Protein AF-A0A836QJV3-F1 (afdb_monomer_lite)

Structure (mmCIF, N/CA/C/O backbone):
data_AF-A0A836QJV3-F1
#
_entry.id   AF-A0A836QJV3-F1
#
loop_
_atom_site.group_PDB
_atom_site.id
_atom_site.type_symbol
_atom_site.label_atom_id
_atom_site.label_alt_id
_atom_site.l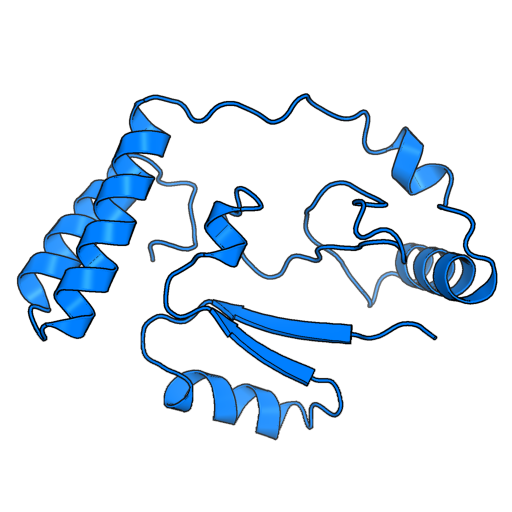abel_comp_id
_atom_site.label_asym_id
_atom_site.label_entity_id
_atom_site.label_seq_id
_atom_site.pdbx_PDB_ins_code
_atom_site.Cartn_x
_atom_site.Cartn_y
_atom_site.Cartn_z
_atom_site.occupancy
_atom_site.B_iso_or_equiv
_atom_site.auth_seq_id
_atom_site.auth_comp_id
_atom_site.auth_asym_id
_atom_site.auth_atom_id
_atom_site.pdbx_PDB_model_num
ATOM 1 N N . MET A 1 1 ? -18.701 -5.013 14.293 1.00 69.88 1 MET A N 1
ATOM 2 C CA . MET A 1 1 ? -17.593 -5.997 14.381 1.00 69.88 1 MET A CA 1
ATOM 3 C C . MET A 1 1 ? -16.492 -5.462 13.491 1.00 69.88 1 MET A C 1
ATOM 5 O O . MET A 1 1 ? -16.769 -5.270 12.318 1.00 69.88 1 MET A O 1
ATOM 9 N N . ALA A 1 2 ? -15.309 -5.170 14.031 1.00 86.38 2 ALA A N 1
ATOM 10 C CA . ALA A 1 2 ? -14.182 -4.715 13.218 1.00 86.38 2 ALA A CA 1
ATOM 11 C C . ALA A 1 2 ? -13.421 -5.915 12.635 1.00 86.38 2 ALA A C 1
ATOM 13 O O . ALA A 1 2 ? -13.195 -6.902 13.339 1.00 86.38 2 ALA A O 1
ATOM 14 N N . GLU A 1 3 ? -13.024 -5.827 11.365 1.00 92.31 3 GLU A N 1
ATOM 15 C CA . GLU A 1 3 ? -12.148 -6.800 10.704 1.00 92.31 3 GLU A CA 1
ATOM 16 C C . GLU A 1 3 ? -10.760 -6.182 10.515 1.00 92.31 3 GLU A C 1
ATOM 18 O O . GLU A 1 3 ? -10.625 -5.015 10.151 1.00 92.31 3 GLU A O 1
ATOM 23 N N . VAL A 1 4 ? -9.718 -6.977 10.760 1.00 92.81 4 VAL A N 1
ATOM 24 C CA . VAL A 1 4 ? -8.338 -6.614 10.435 1.00 92.81 4 VAL A CA 1
ATOM 25 C C . VAL A 1 4 ? -7.920 -7.424 9.218 1.00 92.81 4 VAL A C 1
ATOM 27 O O . VAL A 1 4 ? -8.091 -8.644 9.187 1.00 92.81 4 VAL A O 1
ATOM 30 N N . VAL A 1 5 ? -7.348 -6.744 8.227 1.00 95.44 5 VAL A N 1
ATOM 31 C CA . VAL A 1 5 ? -6.765 -7.371 7.042 1.00 95.44 5 VAL A CA 1
ATOM 32 C C . VAL A 1 5 ? -5.318 -6.917 6.920 1.00 95.44 5 VAL A C 1
ATOM 34 O O . VAL A 1 5 ? -5.040 -5.722 6.862 1.00 95.44 5 VAL A O 1
ATOM 37 N N . ALA A 1 6 ? -4.390 -7.869 6.866 1.00 95.31 6 ALA A N 1
ATOM 38 C CA . ALA A 1 6 ? -3.007 -7.593 6.504 1.00 95.31 6 ALA A CA 1
ATOM 39 C C . ALA A 1 6 ? -2.829 -7.761 4.996 1.00 95.31 6 ALA A C 1
ATOM 41 O O . ALA A 1 6 ? -3.280 -8.752 4.426 1.00 95.31 6 ALA A O 1
ATOM 42 N N . ILE A 1 7 ? -2.157 -6.808 4.354 1.00 96.00 7 ILE A N 1
ATOM 43 C CA . ILE A 1 7 ? -1.890 -6.834 2.915 1.00 96.00 7 ILE A CA 1
ATOM 44 C C . ILE A 1 7 ? -0.377 -6.770 2.717 1.00 96.00 7 ILE A C 1
ATOM 46 O O . ILE A 1 7 ? 0.244 -5.743 2.988 1.00 96.00 7 ILE A O 1
ATOM 50 N N . ALA A 1 8 ? 0.219 -7.867 2.256 1.00 95.50 8 ALA A N 1
ATOM 51 C CA . ALA A 1 8 ? 1.628 -7.905 1.888 1.00 95.50 8 ALA A CA 1
ATOM 52 C C . ALA A 1 8 ? 1.821 -7.237 0.520 1.00 95.50 8 ALA A C 1
ATOM 54 O O . ALA A 1 8 ? 1.222 -7.663 -0.465 1.00 95.50 8 ALA A O 1
ATOM 55 N N . GLN A 1 9 ? 2.651 -6.196 0.462 1.00 93.75 9 GLN A N 1
ATOM 56 C CA . GLN A 1 9 ? 3.086 -5.558 -0.783 1.00 93.75 9 GLN A CA 1
ATOM 57 C C . GLN A 1 9 ? 4.324 -6.301 -1.291 1.00 93.75 9 GLN A C 1
ATOM 59 O O . GLN A 1 9 ? 5.444 -5.938 -0.939 1.00 93.75 9 GLN A O 1
ATOM 64 N N . ASP A 1 10 ? 4.130 -7.384 -2.046 1.00 91.38 10 ASP A N 1
ATOM 65 C CA . ASP A 1 10 ? 5.250 -8.192 -2.537 1.00 91.38 10 ASP A CA 1
ATOM 66 C C . ASP A 1 10 ? 4.999 -8.721 -3.955 1.00 91.38 10 ASP A C 1
ATOM 68 O O . ASP A 1 10 ? 4.096 -9.523 -4.206 1.00 91.38 10 ASP A O 1
ATOM 72 N N . VAL A 1 11 ? 5.823 -8.271 -4.903 1.00 89.25 11 VAL A N 1
ATOM 73 C CA . VAL A 1 11 ? 5.749 -8.690 -6.312 1.00 89.25 11 VAL A CA 1
ATOM 74 C C . VAL A 1 11 ? 6.176 -10.147 -6.516 1.00 89.25 11 VAL A C 1
ATOM 76 O O . VAL A 1 11 ? 5.746 -10.796 -7.478 1.00 89.25 11 VAL A O 1
ATOM 79 N N . GLN A 1 12 ? 7.017 -10.681 -5.625 1.00 88.88 12 GLN A N 1
ATOM 80 C CA . GLN A 1 12 ? 7.618 -12.005 -5.791 1.00 88.88 12 GLN A CA 1
ATOM 81 C C . GLN A 1 12 ? 6.611 -13.136 -5.577 1.00 88.88 12 GLN A C 1
ATOM 83 O O . GLN A 1 12 ? 6.855 -14.241 -6.055 1.00 88.88 12 GLN A O 1
ATOM 88 N N . GLY A 1 13 ? 5.473 -12.854 -4.938 1.00 91.38 13 GLY A N 1
ATOM 89 C CA . GLY A 1 13 ? 4.390 -13.813 -4.752 1.00 91.38 13 GLY A CA 1
ATOM 90 C C . GLY A 1 13 ? 4.075 -14.092 -3.288 1.00 91.38 13 GLY A C 1
ATOM 91 O O . GLY A 1 13 ? 4.684 -13.552 -2.367 1.00 91.38 13 GLY A O 1
ATOM 92 N N . ALA A 1 14 ? 3.081 -14.947 -3.065 1.00 93.94 14 ALA A N 1
ATOM 93 C CA . ALA A 1 14 ? 2.653 -15.292 -1.713 1.00 93.94 14 ALA A CA 1
ATOM 94 C C . ALA A 1 14 ? 3.707 -16.149 -0.999 1.00 93.94 14 ALA A C 1
ATOM 96 O O . ALA A 1 14 ? 3.816 -16.099 0.222 1.00 93.94 14 ALA A O 1
ATOM 97 N N . GLU A 1 15 ? 4.513 -16.897 -1.750 1.00 95.19 15 GLU A N 1
ATOM 98 C CA . GLU A 1 15 ? 5.502 -17.845 -1.241 1.00 95.19 15 GLU A CA 1
ATOM 99 C C . GLU A 1 15 ? 6.563 -17.170 -0.362 1.00 95.19 15 GLU A C 1
ATOM 101 O O . GLU A 1 15 ? 7.061 -17.786 0.578 1.00 95.19 15 GLU A O 1
ATOM 106 N N . VAL A 1 16 ? 6.884 -15.899 -0.628 1.00 94.19 16 VAL A N 1
ATOM 107 C CA . VAL A 1 16 ? 7.841 -15.126 0.182 1.00 94.19 16 VAL A CA 1
ATOM 108 C C . VAL A 1 16 ? 7.191 -14.443 1.390 1.00 94.19 16 VAL A C 1
ATOM 110 O O . VAL A 1 16 ? 7.871 -14.173 2.379 1.00 94.19 16 VAL A O 1
ATOM 113 N N . ALA A 1 17 ? 5.877 -14.201 1.345 1.00 94.50 17 ALA A N 1
ATOM 114 C CA . ALA A 1 17 ? 5.128 -13.533 2.409 1.00 94.50 17 ALA A CA 1
ATOM 115 C C . ALA A 1 17 ? 4.594 -14.518 3.464 1.00 94.50 17 ALA A C 1
ATOM 117 O O . ALA A 1 17 ? 4.633 -14.229 4.661 1.00 94.50 17 ALA A O 1
ATOM 118 N N . ILE A 1 18 ? 4.131 -15.699 3.034 1.00 95.31 18 ILE A N 1
ATOM 119 C CA . ILE A 1 18 ? 3.528 -16.736 3.889 1.00 95.31 18 ILE A CA 1
ATOM 120 C C . ILE A 1 18 ? 4.397 -17.088 5.111 1.00 95.31 18 ILE A C 1
ATOM 122 O O . ILE A 1 18 ? 3.848 -17.076 6.217 1.00 95.31 18 ILE A O 1
ATOM 126 N N . PRO A 1 19 ? 5.726 -17.308 4.994 1.00 96.62 19 PRO A N 1
ATOM 127 C CA . PRO A 1 19 ? 6.554 -17.681 6.144 1.00 96.62 19 PRO A CA 1
ATOM 128 C C . PRO A 1 19 ? 6.506 -16.665 7.294 1.00 96.62 19 PRO A C 1
ATOM 130 O O . PRO A 1 19 ? 6.607 -17.031 8.468 1.00 96.62 19 PRO A O 1
ATOM 133 N N . TRP A 1 20 ? 6.327 -15.377 6.983 1.00 94.44 20 TRP A N 1
ATOM 134 C CA . TRP A 1 20 ? 6.213 -14.320 7.989 1.00 94.44 20 TRP A CA 1
ATOM 135 C C . TRP A 1 20 ? 4.867 -14.359 8.709 1.00 94.44 20 TRP A C 1
ATOM 137 O O . TRP A 1 20 ? 4.826 -14.188 9.929 1.00 94.44 20 TRP A O 1
ATOM 147 N N . MET A 1 21 ? 3.786 -14.646 7.982 1.00 94.00 21 MET A N 1
ATOM 148 C CA . MET A 1 21 ? 2.443 -14.762 8.557 1.00 94.00 21 MET A CA 1
ATOM 149 C C . MET A 1 21 ? 2.325 -15.998 9.453 1.00 94.00 21 MET A C 1
ATOM 151 O O . MET A 1 21 ? 1.767 -15.917 10.549 1.00 94.00 21 MET A O 1
ATOM 155 N N . GLU A 1 22 ? 2.922 -17.117 9.037 1.00 95.31 22 GLU A N 1
ATOM 156 C CA . GLU A 1 22 ? 3.005 -18.341 9.839 1.00 95.31 22 GLU A CA 1
ATOM 157 C C . GLU A 1 22 ? 3.813 -18.118 11.120 1.00 95.31 22 GLU A C 1
ATOM 159 O O . GLU A 1 22 ? 3.358 -18.456 12.216 1.00 95.31 22 GLU A O 1
ATOM 164 N N . LYS A 1 23 ? 4.984 -17.473 11.011 1.00 96.81 23 LYS A N 1
ATOM 165 C CA . LYS A 1 23 ? 5.817 -17.118 12.168 1.00 96.81 23 LYS A CA 1
ATOM 166 C C . LYS A 1 23 ? 5.081 -16.199 13.145 1.00 96.81 23 LYS A C 1
ATOM 168 O O . LYS A 1 23 ? 5.218 -16.365 14.357 1.00 96.81 23 LYS A O 1
ATOM 173 N N . ALA A 1 24 ? 4.299 -15.253 12.626 1.00 94.12 24 ALA A N 1
ATOM 174 C CA . ALA A 1 24 ? 3.473 -14.352 13.423 1.00 94.12 24 ALA A CA 1
ATOM 175 C C . ALA A 1 24 ? 2.223 -15.029 14.012 1.00 94.12 24 ALA A C 1
ATOM 177 O O . ALA A 1 24 ? 1.564 -14.428 14.859 1.00 94.12 24 ALA A O 1
ATOM 178 N N . LYS A 1 25 ? 1.895 -16.261 13.589 1.00 96.50 25 LYS A N 1
ATOM 179 C CA . LYS A 1 25 ? 0.647 -16.964 13.928 1.00 96.50 25 LYS A CA 1
ATOM 180 C C . LYS A 1 25 ? -0.581 -16.091 13.652 1.00 96.50 25 LYS A C 1
ATOM 182 O O . LYS A 1 25 ? -1.483 -15.997 14.484 1.00 96.50 25 LYS A O 1
ATOM 187 N N . ALA A 1 26 ? -0.579 -15.410 12.506 1.00 93.38 26 ALA A N 1
ATOM 188 C CA . ALA A 1 26 ? -1.650 -14.498 12.134 1.00 93.38 26 ALA A CA 1
ATOM 189 C C . ALA A 1 26 ? -2.996 -15.241 12.062 1.00 93.38 26 ALA A C 1
ATOM 191 O O . ALA A 1 26 ? -3.121 -16.260 11.385 1.00 93.38 26 ALA A O 1
ATOM 192 N N . THR A 1 27 ? -4.002 -14.725 12.769 1.00 94.12 27 THR A N 1
ATOM 193 C CA . THR A 1 27 ? -5.380 -15.253 12.768 1.00 94.12 27 THR A CA 1
ATOM 194 C C . THR A 1 27 ? -6.347 -14.383 11.967 1.00 94.12 27 THR A C 1
ATOM 196 O O . THR A 1 27 ? -7.481 -14.783 11.716 1.00 94.12 27 THR A O 1
ATOM 199 N N . TYR A 1 28 ? -5.905 -13.190 11.576 1.00 93.12 28 TYR A N 1
ATOM 200 C CA . TYR A 1 28 ? -6.640 -12.261 10.729 1.00 93.12 28 TYR A CA 1
ATOM 201 C C . TYR A 1 28 ? -6.418 -12.564 9.242 1.00 93.12 28 TYR A C 1
ATOM 203 O O . TYR A 1 28 ? -5.478 -13.266 8.858 1.00 93.12 28 TYR A O 1
ATOM 211 N N . ARG A 1 29 ? -7.289 -12.024 8.382 1.00 95.50 29 ARG A N 1
ATOM 212 C CA . ARG A 1 29 ? -7.198 -12.225 6.933 1.00 95.50 29 ARG A CA 1
ATOM 213 C C . ARG A 1 29 ? -5.893 -11.634 6.403 1.00 95.50 29 ARG A C 1
ATOM 215 O O . ARG A 1 29 ? -5.539 -10.503 6.727 1.00 95.50 29 ARG A O 1
ATOM 222 N N . CYS A 1 30 ? -5.208 -12.394 5.557 1.00 95.75 30 CYS A N 1
ATOM 223 C CA . CYS A 1 30 ? -3.955 -11.992 4.928 1.00 95.75 30 CYS A CA 1
ATOM 224 C C . CYS A 1 30 ? -4.130 -12.012 3.408 1.00 95.75 30 CYS A C 1
ATOM 226 O O . CYS A 1 30 ? -4.561 -13.021 2.852 1.00 95.75 30 CYS A O 1
ATOM 228 N N . LEU A 1 31 ? -3.815 -10.904 2.745 1.00 96.38 31 LEU A N 1
ATOM 229 C CA . LEU A 1 31 ? -3.885 -10.736 1.297 1.00 96.38 31 LEU A CA 1
ATOM 230 C C . LEU A 1 31 ? -2.502 -10.394 0.738 1.00 96.38 31 LEU A C 1
ATOM 232 O O . LEU A 1 31 ? -1.629 -9.902 1.452 1.00 96.38 31 LEU A O 1
ATOM 236 N N . LEU A 1 32 ? -2.330 -10.626 -0.559 1.00 96.12 32 LEU A N 1
ATOM 237 C CA . LEU A 1 32 ? -1.150 -10.230 -1.317 1.00 96.12 32 LEU A CA 1
ATOM 238 C C . LEU A 1 32 ? -1.544 -9.152 -2.326 1.00 96.12 32 LEU A C 1
ATOM 240 O O . LEU A 1 32 ? -2.427 -9.372 -3.155 1.00 96.12 32 LEU A O 1
ATOM 244 N N . ASP A 1 33 ? -0.848 -8.025 -2.301 1.00 95.88 33 ASP A N 1
ATOM 245 C CA . ASP A 1 33 ? -0.889 -7.024 -3.357 1.00 95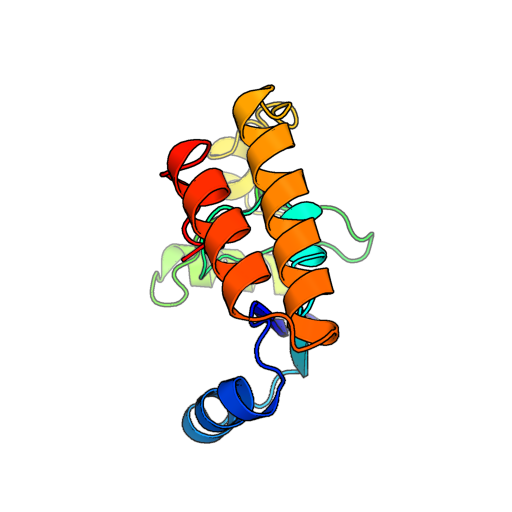.88 33 ASP A CA 1
ATOM 246 C C . ASP A 1 33 ? 0.350 -7.151 -4.239 1.00 95.88 33 ASP A C 1
ATOM 248 O O . ASP A 1 33 ? 1.366 -6.479 -4.063 1.00 95.88 33 ASP A O 1
ATOM 252 N N . ARG A 1 34 ? 0.254 -8.060 -5.205 1.00 93.56 34 ARG A N 1
ATOM 253 C CA . ARG A 1 34 ? 1.355 -8.365 -6.120 1.00 93.56 34 ARG A CA 1
ATOM 254 C C . ARG A 1 34 ? 1.617 -7.255 -7.141 1.00 93.56 34 ARG A C 1
ATOM 256 O O . ARG A 1 34 ? 2.720 -7.149 -7.667 1.00 93.56 34 ARG A O 1
ATOM 263 N N . HIS A 1 35 ? 0.601 -6.443 -7.430 1.00 93.50 35 HIS A N 1
ATOM 264 C CA . HIS A 1 35 ? 0.636 -5.435 -8.494 1.00 93.50 35 HIS A CA 1
ATOM 265 C C . HIS A 1 35 ? 0.753 -4.002 -7.948 1.00 93.50 35 HIS A C 1
ATOM 267 O O . HIS A 1 35 ? 0.648 -3.037 -8.711 1.00 93.50 35 HIS A O 1
ATOM 273 N N . ASN A 1 36 ? 0.976 -3.850 -6.637 1.00 94.00 36 ASN A N 1
ATOM 274 C CA . ASN A 1 36 ? 1.055 -2.560 -5.949 1.00 94.00 36 ASN A CA 1
ATOM 275 C C . ASN A 1 36 ? -0.227 -1.714 -6.135 1.00 94.00 36 ASN A C 1
ATOM 277 O O . ASN A 1 36 ? -0.182 -0.484 -6.204 1.00 94.00 36 ASN A O 1
ATOM 281 N N . ALA A 1 37 ? -1.384 -2.364 -6.293 1.00 94.00 37 ALA A N 1
ATOM 282 C CA . ALA A 1 37 ? -2.660 -1.722 -6.589 1.00 94.00 37 ALA A CA 1
ATOM 283 C C . ALA A 1 37 ? -3.200 -0.930 -5.389 1.00 94.00 37 ALA A C 1
ATOM 285 O O . ALA A 1 37 ? -3.640 0.208 -5.550 1.00 94.00 37 ALA A O 1
ATOM 286 N N . VAL A 1 38 ? -3.115 -1.497 -4.184 1.00 93.75 38 VAL A N 1
ATOM 287 C CA . VAL A 1 38 ? -3.532 -0.850 -2.932 1.00 93.75 38 VAL A CA 1
ATOM 288 C C . VAL A 1 38 ? -2.609 0.321 -2.629 1.00 93.75 38 VAL A C 1
ATOM 290 O O . VAL A 1 38 ? -3.078 1.428 -2.366 1.00 93.75 38 VAL A O 1
ATOM 293 N N . ALA A 1 39 ? -1.297 0.117 -2.751 1.00 91.31 39 ALA A N 1
ATOM 294 C CA . ALA A 1 39 ? -0.331 1.193 -2.579 1.00 91.31 39 ALA A CA 1
ATOM 295 C C . ALA A 1 39 ? -0.565 2.347 -3.563 1.00 91.31 39 ALA A C 1
ATOM 297 O O . ALA A 1 39 ? -0.531 3.510 -3.168 1.00 91.31 39 ALA A O 1
ATOM 298 N N . ASN A 1 40 ? -0.884 2.043 -4.822 1.00 90.31 40 ASN A N 1
ATOM 299 C CA . ASN A 1 40 ? -1.216 3.052 -5.824 1.00 90.31 40 ASN A CA 1
ATOM 300 C C . ASN A 1 40 ? -2.521 3.800 -5.530 1.00 90.31 40 ASN A C 1
ATOM 302 O O . ASN A 1 40 ? -2.598 4.986 -5.848 1.00 90.31 40 ASN A O 1
ATOM 306 N N . ALA A 1 41 ? -3.536 3.120 -4.993 1.00 89.88 41 ALA A N 1
ATOM 307 C CA . ALA A 1 41 ? -4.821 3.724 -4.646 1.00 89.88 41 ALA A CA 1
ATOM 308 C C . ALA A 1 41 ? -4.704 4.646 -3.424 1.00 89.88 41 ALA A C 1
ATOM 310 O O . ALA A 1 41 ? -5.349 5.690 -3.370 1.00 89.88 41 ALA A O 1
ATOM 311 N N . CYS A 1 42 ? -3.839 4.288 -2.474 1.00 88.00 42 CYS A N 1
ATOM 312 C CA . CYS A 1 42 ? -3.622 5.039 -1.240 1.00 88.00 42 CYS A CA 1
ATOM 313 C C . CYS A 1 42 ? -2.383 5.953 -1.281 1.00 88.00 42 CYS A C 1
ATOM 315 O O . CYS A 1 42 ? -2.013 6.507 -0.250 1.00 88.00 42 CYS A O 1
ATOM 317 N N . ASN A 1 43 ? -1.737 6.114 -2.446 1.00 87.56 43 ASN A N 1
ATOM 318 C CA . ASN A 1 43 ? -0.493 6.879 -2.627 1.00 87.56 43 ASN A CA 1
ATOM 319 C C . ASN A 1 43 ? 0.603 6.528 -1.600 1.00 87.56 43 ASN A C 1
ATOM 321 O O . ASN A 1 43 ? 1.309 7.401 -1.088 1.00 87.56 43 ASN A O 1
ATOM 325 N N . LEU A 1 44 ? 0.748 5.238 -1.295 1.00 91.44 44 LEU A N 1
ATOM 326 C CA . LEU A 1 44 ? 1.742 4.759 -0.345 1.00 91.44 44 LEU A CA 1
ATOM 327 C C . LEU A 1 44 ? 3.151 4.889 -0.917 1.00 91.44 44 LEU A C 1
ATOM 329 O O . LEU A 1 44 ? 3.405 4.589 -2.083 1.00 91.44 44 LEU A O 1
ATOM 333 N N . LYS A 1 45 ? 4.080 5.282 -0.046 1.00 91.94 45 LYS A N 1
ATOM 334 C CA . LYS A 1 45 ? 5.522 5.296 -0.322 1.00 91.94 45 LYS A CA 1
ATOM 335 C C . LYS A 1 45 ? 6.318 4.373 0.586 1.00 91.94 45 LYS A C 1
ATOM 337 O O . LYS A 1 45 ? 7.521 4.243 0.408 1.00 91.94 45 LYS A O 1
ATOM 342 N N . TYR A 1 46 ? 5.690 3.776 1.590 1.00 92.25 46 TYR A N 1
ATOM 343 C CA . TYR A 1 46 ? 6.354 2.907 2.549 1.00 92.25 46 TYR A CA 1
ATOM 344 C C . TYR A 1 46 ? 5.332 2.011 3.245 1.00 92.25 46 TYR A C 1
ATOM 346 O O . TYR A 1 46 ? 4.129 2.271 3.226 1.00 92.25 46 TYR A O 1
ATOM 354 N N . VAL A 1 47 ? 5.848 0.963 3.874 1.00 91.75 47 VAL A N 1
ATOM 355 C CA . VAL A 1 47 ? 5.146 0.078 4.806 1.00 91.75 47 VAL A CA 1
ATOM 356 C C . VAL A 1 47 ? 6.036 -0.113 6.045 1.00 91.75 47 VAL A C 1
ATOM 358 O O . VAL A 1 47 ? 7.257 0.019 5.921 1.00 91.75 47 VAL A O 1
ATOM 361 N N . PRO A 1 48 ? 5.476 -0.417 7.232 1.00 91.69 48 PRO A N 1
ATOM 362 C CA . PRO A 1 48 ? 4.055 -0.634 7.522 1.00 91.69 48 PRO A CA 1
ATOM 363 C C . PRO A 1 48 ? 3.241 0.668 7.621 1.00 91.69 48 PRO A C 1
ATOM 365 O O . PRO A 1 48 ? 3.723 1.685 8.114 1.00 91.69 48 PRO A O 1
ATOM 368 N N . VAL A 1 49 ? 1.981 0.605 7.184 1.00 92.19 49 VAL A N 1
ATOM 369 C CA . VAL A 1 49 ? 0.961 1.659 7.331 1.00 92.19 49 VAL A CA 1
ATOM 370 C C . VAL A 1 49 ? -0.388 1.021 7.663 1.00 92.19 49 VAL A C 1
ATOM 372 O O . VAL A 1 49 ? -0.593 -0.159 7.374 1.00 92.19 49 VAL A O 1
ATOM 375 N N . ALA A 1 50 ? -1.314 1.792 8.231 1.00 92.00 50 ALA A N 1
ATOM 376 C CA . ALA A 1 50 ? -2.716 1.403 8.330 1.00 92.00 50 ALA A CA 1
ATOM 377 C C . ALA A 1 50 ? -3.593 2.268 7.428 1.00 92.00 50 ALA A C 1
ATOM 379 O O . ALA A 1 50 ? -3.407 3.480 7.315 1.00 92.00 50 ALA A O 1
ATOM 380 N N . ILE A 1 51 ? -4.586 1.611 6.840 1.00 92.69 51 ILE A N 1
ATOM 381 C CA . ILE A 1 51 ? -5.714 2.222 6.150 1.00 92.69 51 ILE A CA 1
ATOM 382 C C . ILE A 1 51 ? -6.934 1.859 6.992 1.00 92.69 51 ILE A C 1
ATOM 384 O O . ILE A 1 51 ? -7.272 0.680 7.090 1.00 92.69 51 ILE A O 1
ATOM 388 N N . ILE A 1 52 ? -7.534 2.844 7.659 1.00 93.12 52 ILE A N 1
ATOM 389 C CA . ILE A 1 52 ? -8.670 2.619 8.559 1.00 93.12 52 ILE A CA 1
ATOM 390 C C . ILE A 1 52 ? -9.914 3.195 7.899 1.00 93.12 52 ILE A C 1
ATOM 392 O O . ILE A 1 52 ? -9.933 4.376 7.550 1.00 93.12 52 ILE A O 1
ATOM 396 N N . VAL A 1 53 ? -10.925 2.348 7.714 1.00 92.75 53 VAL A N 1
ATOM 397 C CA . VAL A 1 53 ? -12.180 2.703 7.047 1.00 92.75 53 VAL A CA 1
ATOM 398 C C . VAL A 1 53 ? -13.386 2.350 7.906 1.00 92.75 53 VAL A C 1
ATOM 400 O O . VAL A 1 53 ? -13.340 1.368 8.647 1.00 92.75 53 VAL A O 1
ATOM 403 N N . ASP A 1 54 ? -14.447 3.141 7.796 1.00 92.88 54 ASP A N 1
ATOM 404 C CA . ASP A 1 54 ? -15.750 2.851 8.396 1.00 92.88 54 ASP A CA 1
ATOM 405 C C . ASP A 1 54 ? -16.568 1.846 7.561 1.00 92.88 54 ASP A C 1
ATOM 407 O O . ASP A 1 54 ? -16.143 1.363 6.507 1.00 92.88 54 ASP A O 1
ATOM 411 N N . GLU A 1 55 ? -17.777 1.532 8.023 1.00 91.50 55 GLU A N 1
ATOM 412 C CA . GLU A 1 55 ? -18.713 0.621 7.362 1.00 91.50 55 GLU A CA 1
ATOM 413 C C . GLU A 1 55 ? -19.227 1.135 6.006 1.00 91.50 55 GLU A C 1
ATOM 415 O O . GLU A 1 55 ? -19.727 0.344 5.204 1.00 91.50 55 GLU A O 1
ATOM 420 N N . SER A 1 56 ? -19.095 2.436 5.730 1.00 92.62 56 SER A N 1
ATOM 421 C CA . SER A 1 56 ? -19.407 3.038 4.427 1.00 92.62 56 SER 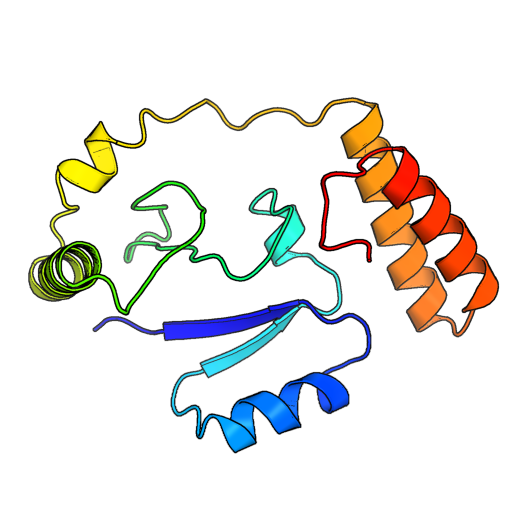A CA 1
ATOM 422 C C . SER A 1 56 ? -18.217 2.980 3.461 1.00 92.62 56 SER A C 1
ATOM 424 O O . SER A 1 56 ? -18.345 3.372 2.300 1.00 92.62 56 SER A O 1
ATOM 426 N N . GLY A 1 57 ? -17.065 2.477 3.919 1.00 89.56 57 GLY A N 1
ATOM 427 C CA . GLY A 1 57 ? -15.823 2.414 3.155 1.00 89.56 57 GLY A CA 1
ATOM 428 C C . GLY A 1 57 ? -15.075 3.746 3.089 1.00 89.56 57 GLY A C 1
ATOM 429 O O . GLY A 1 57 ? -14.226 3.918 2.212 1.00 89.56 57 GLY A O 1
ATOM 430 N N . LEU A 1 58 ? -15.382 4.696 3.976 1.00 89.38 58 LEU A N 1
ATOM 431 C CA . LEU A 1 58 ? -14.711 5.991 4.045 1.00 89.38 58 LEU A CA 1
ATOM 432 C C . LEU A 1 58 ? -13.529 5.938 5.007 1.00 89.38 58 LEU A C 1
ATOM 434 O O . LEU A 1 58 ? -13.594 5.292 6.047 1.00 89.38 58 LEU A O 1
ATOM 438 N N . LEU A 1 59 ? -12.448 6.646 4.672 1.00 89.75 59 LEU A N 1
ATOM 439 C CA . LEU A 1 59 ? -11.313 6.817 5.576 1.00 89.75 59 LEU A CA 1
ATOM 440 C C . LEU A 1 59 ? -11.758 7.576 6.830 1.00 89.75 59 LEU A C 1
ATOM 442 O O . LEU A 1 59 ? -12.226 8.707 6.726 1.00 89.75 59 LEU A O 1
ATOM 446 N N . VAL A 1 60 ? -11.547 6.985 8.006 1.00 90.69 60 VAL A N 1
ATOM 447 C CA . VAL A 1 60 ? -11.794 7.662 9.298 1.00 90.69 60 VAL A CA 1
ATOM 448 C C . VAL A 1 60 ? -10.593 8.478 9.770 1.00 90.69 60 VAL A C 1
ATOM 450 O O . VAL A 1 60 ? -10.691 9.233 10.731 1.00 90.69 60 VAL A O 1
ATOM 453 N N . ARG A 1 61 ? -9.453 8.294 9.097 1.00 88.94 61 ARG A N 1
ATOM 454 C CA . ARG A 1 61 ? -8.205 9.025 9.288 1.00 88.94 61 ARG A CA 1
ATOM 455 C C . ARG A 1 61 ? -7.323 8.906 8.037 1.00 88.94 61 ARG A C 1
ATOM 457 O O . ARG A 1 61 ? -7.459 7.961 7.256 1.00 88.94 61 ARG A O 1
ATOM 464 N N . ALA A 1 62 ? -6.424 9.852 7.834 1.00 85.38 62 ALA A N 1
ATOM 465 C CA . ALA A 1 62 ? -5.340 9.832 6.874 1.00 85.38 62 ALA A CA 1
ATOM 466 C C . ALA A 1 62 ? -4.519 8.540 6.969 1.00 85.38 62 ALA A C 1
ATOM 468 O O . ALA A 1 62 ? -4.186 8.016 8.035 1.00 85.38 62 ALA A O 1
ATOM 469 N N . VAL A 1 63 ? -4.169 8.034 5.791 1.00 88.38 63 VAL A N 1
ATOM 470 C CA . VAL A 1 63 ? -3.363 6.827 5.651 1.00 88.38 63 VAL A CA 1
ATOM 471 C C . VAL A 1 63 ? -1.940 7.115 6.111 1.00 88.38 63 VAL A C 1
ATOM 473 O O . VAL A 1 63 ? -1.291 8.043 5.625 1.00 88.38 63 VAL A O 1
ATOM 476 N N . GLY A 1 64 ? -1.428 6.295 7.023 1.00 87.19 64 GLY A N 1
ATOM 477 C CA . GLY A 1 64 ? -0.100 6.516 7.575 1.00 87.19 64 GLY A CA 1
ATOM 478 C C . GLY A 1 64 ? 0.356 5.429 8.531 1.00 87.19 64 GLY A C 1
ATOM 479 O O . GLY A 1 64 ? -0.311 4.412 8.731 1.00 87.19 64 GLY A O 1
ATOM 480 N N . GLY A 1 65 ? 1.533 5.649 9.115 1.00 87.44 65 GLY A N 1
ATOM 481 C CA . GLY A 1 65 ? 2.075 4.774 10.146 1.00 87.44 65 GLY A CA 1
ATOM 482 C C . GLY A 1 65 ? 1.129 4.648 11.342 1.00 87.44 65 GLY A C 1
ATOM 483 O O . GLY A 1 65 ? 0.444 5.596 11.728 1.00 87.44 65 GLY A O 1
ATOM 484 N N . VAL A 1 66 ? 1.109 3.459 11.937 1.00 87.12 66 VAL A N 1
ATOM 485 C CA . VAL A 1 66 ? 0.442 3.194 13.215 1.00 87.12 66 VAL A CA 1
ATOM 486 C C . VAL A 1 66 ? 1.388 2.460 14.141 1.00 87.12 66 VAL A C 1
ATOM 488 O O . VAL A 1 66 ? 2.215 1.663 13.696 1.00 87.12 66 VAL A O 1
ATOM 491 N N . ASN A 1 67 ? 1.231 2.693 15.439 1.00 88.44 67 ASN A N 1
ATOM 492 C CA . ASN A 1 67 ? 1.936 1.949 16.467 1.00 88.44 67 ASN A CA 1
ATOM 493 C C . ASN A 1 67 ? 0.920 1.349 17.437 1.00 88.44 67 ASN A C 1
ATOM 495 O O . ASN A 1 67 ? 0.425 2.029 18.323 1.00 88.44 67 ASN A O 1
ATOM 499 N N . ILE A 1 68 ? 0.618 0.057 17.300 1.00 84.44 68 ILE A N 1
ATOM 500 C CA . ILE A 1 68 ? -0.321 -0.617 18.212 1.00 84.44 68 ILE A CA 1
ATOM 501 C C . ILE A 1 68 ? 0.233 -0.773 19.640 1.00 84.44 68 ILE A C 1
ATOM 503 O O . ILE A 1 68 ? -0.522 -1.051 20.571 1.00 84.44 68 ILE A O 1
ATOM 507 N N . GLY A 1 69 ? 1.550 -0.620 19.812 1.00 89.56 69 GLY A N 1
ATOM 508 C CA . GLY A 1 69 ? 2.197 -0.585 21.121 1.00 89.56 69 GLY A CA 1
ATOM 509 C C . GLY A 1 69 ? 2.031 0.754 21.841 1.00 89.56 69 GLY A C 1
ATOM 510 O O . GLY A 1 69 ? 2.299 0.822 23.038 1.00 89.56 69 GLY A O 1
ATOM 511 N N . ASP A 1 70 ? 1.584 1.797 21.139 1.00 93.38 70 ASP A N 1
ATOM 512 C CA . ASP A 1 70 ? 1.206 3.062 21.755 1.00 93.38 70 ASP A CA 1
ATOM 513 C C . ASP A 1 70 ? -0.152 2.917 22.458 1.00 93.38 70 ASP A C 1
ATOM 515 O O . ASP A 1 70 ? -1.166 2.558 21.852 1.00 93.38 70 ASP A O 1
ATOM 519 N N . GLY A 1 71 ? -0.154 3.162 23.770 1.00 94.75 71 GLY A N 1
ATOM 520 C CA . GLY A 1 71 ? -1.332 3.011 24.616 1.00 94.75 71 GLY A CA 1
ATOM 521 C C . GLY A 1 71 ? -2.452 3.981 24.252 1.00 94.75 71 GLY A C 1
ATOM 522 O O . GLY A 1 71 ? -3.620 3.600 24.343 1.00 94.75 71 GLY A O 1
ATOM 523 N N . GLU A 1 72 ? -2.106 5.188 23.803 1.00 92.94 72 GLU A N 1
ATOM 524 C CA . GLU A 1 72 ? -3.077 6.206 23.407 1.00 92.94 72 GLU A CA 1
ATOM 525 C C . GLU A 1 72 ? -3.787 5.800 22.113 1.00 92.94 72 GLU A C 1
ATOM 527 O O . GLU A 1 72 ? -5.010 5.635 22.104 1.00 92.94 72 GLU A O 1
ATOM 532 N N . PHE A 1 73 ? -3.018 5.500 21.061 1.00 91.94 73 PHE A N 1
ATOM 533 C CA . PHE A 1 73 ? -3.567 4.999 19.801 1.00 91.94 73 PHE A CA 1
ATOM 534 C C . PHE A 1 73 ? -4.426 3.743 20.007 1.00 91.94 73 PHE A C 1
ATOM 536 O O . PHE A 1 73 ? -5.516 3.619 19.444 1.00 91.94 73 PHE A O 1
ATOM 543 N N . ARG A 1 74 ? -3.975 2.806 20.853 1.00 93.19 74 ARG A N 1
ATOM 544 C CA . ARG A 1 74 ? -4.735 1.587 21.159 1.00 93.19 74 ARG A CA 1
ATOM 545 C C . ARG A 1 74 ? -6.064 1.889 21.855 1.00 93.19 74 ARG A C 1
ATOM 547 O O . ARG A 1 74 ? -7.055 1.214 21.561 1.00 93.19 74 ARG A O 1
ATOM 554 N N . ALA A 1 75 ? -6.097 2.853 22.773 1.00 94.06 75 ALA A N 1
ATOM 555 C CA . ALA A 1 75 ? -7.321 3.261 23.456 1.00 94.06 75 ALA A CA 1
ATOM 556 C C . ALA A 1 75 ? -8.309 3.919 22.481 1.00 94.06 75 ALA A C 1
ATOM 558 O O . ALA A 1 75 ? -9.474 3.524 22.447 1.00 94.06 75 ALA A O 1
ATOM 559 N N . GLN A 1 76 ? -7.827 4.828 21.629 1.00 93.94 76 GLN A N 1
ATOM 560 C CA . GLN A 1 76 ? -8.617 5.486 20.582 1.00 93.94 76 GLN A CA 1
ATOM 561 C C . GLN A 1 76 ? -9.212 4.476 19.593 1.00 93.94 76 GLN A C 1
ATOM 563 O O . GLN A 1 76 ? -10.422 4.466 19.370 1.00 93.94 76 GLN A O 1
ATOM 568 N N . LEU A 1 77 ? -8.389 3.558 19.071 1.00 93.31 77 LEU A N 1
ATOM 569 C CA . LEU A 1 77 ? -8.842 2.492 18.174 1.00 93.31 77 LEU A CA 1
ATOM 570 C C . LEU A 1 77 ? -9.902 1.606 18.842 1.00 93.31 77 LEU A C 1
ATOM 572 O O . LEU A 1 77 ? -10.902 1.261 18.218 1.00 93.31 77 LEU A O 1
ATOM 576 N N . SER A 1 78 ? -9.699 1.247 20.113 1.00 93.81 78 SER A N 1
ATOM 577 C CA . SER A 1 78 ? -10.659 0.424 20.860 1.00 93.81 78 SER A CA 1
ATOM 578 C C . SER A 1 78 ? -11.985 1.153 21.079 1.00 93.81 78 SER A C 1
ATOM 580 O O . SER A 1 78 ? -13.034 0.526 20.949 1.00 93.81 78 SER A O 1
ATOM 582 N N . SER A 1 79 ? -11.943 2.455 21.382 1.00 94.44 79 SER A N 1
ATOM 583 C CA . SER A 1 79 ? -13.138 3.289 21.536 1.00 94.44 79 SER A CA 1
ATOM 584 C C . SER A 1 79 ? -13.924 3.360 20.233 1.00 94.44 79 SER A C 1
ATOM 586 O O . SER A 1 79 ? -15.102 3.020 20.222 1.00 94.44 79 SER A O 1
ATOM 588 N N . TRP A 1 80 ? -13.261 3.698 19.124 1.00 94.38 80 TRP A N 1
ATOM 589 C CA . TRP A 1 80 ? -13.901 3.785 17.811 1.00 94.38 80 TRP A CA 1
ATOM 590 C C . TRP A 1 80 ? -14.578 2.471 17.409 1.00 94.38 80 TRP A C 1
ATOM 592 O O . TRP A 1 80 ? -15.738 2.465 17.016 1.00 94.38 80 TRP A O 1
ATOM 602 N N . VAL A 1 81 ? -13.906 1.330 17.593 1.00 93.44 81 VAL A N 1
ATOM 603 C CA . VAL A 1 81 ? -14.487 0.009 17.286 1.00 93.44 81 VAL A CA 1
ATOM 604 C C . VAL A 1 81 ? -15.726 -0.308 18.139 1.00 93.44 81 VAL A C 1
ATOM 606 O O . VAL A 1 81 ? -16.585 -1.080 17.708 1.00 93.44 81 VAL A O 1
ATOM 609 N N . GLN A 1 82 ? -15.814 0.235 19.356 1.00 93.50 82 GLN A N 1
ATOM 610 C CA . GLN A 1 82 ? -16.924 -0.012 20.279 1.00 93.50 82 GLN A CA 1
ATOM 611 C C . GLN A 1 82 ? -18.098 0.947 20.075 1.00 93.50 82 GLN A C 1
ATOM 613 O O . GLN A 1 82 ? -19.243 0.516 20.214 1.00 93.50 82 GLN A O 1
ATOM 618 N N . THR A 1 83 ? -17.830 2.221 19.784 1.00 93.25 83 THR A N 1
ATOM 619 C CA . THR A 1 83 ? -18.859 3.270 19.727 1.00 93.25 83 THR A CA 1
ATOM 620 C C . THR A 1 83 ? -19.225 3.685 18.305 1.00 93.25 83 THR A C 1
ATOM 622 O O . THR A 1 83 ? -20.345 4.130 18.081 1.00 93.25 83 THR A O 1
ATOM 625 N N . GLY A 1 84 ? -18.314 3.517 17.344 1.00 90.88 84 GLY A N 1
ATOM 626 C CA . GLY A 1 84 ? -18.420 4.059 15.987 1.00 90.88 84 GLY A CA 1
ATOM 627 C C . GLY A 1 84 ? -18.000 5.529 15.873 1.00 90.88 84 GLY A C 1
ATOM 628 O O . GLY A 1 84 ? -17.875 6.042 14.764 1.00 90.88 84 GLY A O 1
ATOM 629 N N . ASP A 1 85 ? -17.731 6.204 16.993 1.00 92.31 85 ASP A N 1
ATOM 630 C CA . ASP A 1 85 ? -17.354 7.618 17.000 1.00 92.31 85 ASP A CA 1
ATOM 631 C C . ASP A 1 85 ? -15.869 7.778 16.667 1.00 92.31 85 ASP A C 1
ATOM 633 O O . ASP A 1 85 ? -15.002 7.197 17.329 1.00 92.31 85 ASP A O 1
ATOM 637 N N . VAL A 1 86 ? -15.568 8.564 15.630 1.00 91.56 86 VAL A N 1
ATOM 638 C CA . VAL A 1 86 ? -14.186 8.860 15.236 1.00 91.56 86 VAL A CA 1
ATOM 639 C C . VAL A 1 86 ? -13.530 9.723 16.324 1.00 91.56 86 VAL A C 1
ATOM 641 O O . VAL A 1 86 ? -14.075 10.780 16.649 1.00 91.56 86 VAL A O 1
ATOM 644 N N . PRO A 1 87 ? -12.373 9.313 16.883 1.00 91.50 87 PRO A N 1
ATOM 645 C CA . PRO A 1 87 ? -11.653 10.093 17.882 1.00 91.50 87 PRO A CA 1
ATOM 646 C C . PRO A 1 87 ? -11.323 11.492 17.363 1.00 91.50 87 PRO A C 1
ATOM 648 O O . PRO A 1 87 ? -10.811 11.646 16.251 1.00 91.50 87 PRO A O 1
ATOM 651 N N . THR A 1 88 ? -11.589 12.515 18.174 1.00 87.38 88 THR A N 1
ATOM 652 C CA . THR A 1 88 ? -11.356 13.917 17.806 1.00 87.38 88 THR A CA 1
ATOM 653 C C . THR A 1 88 ? -9.896 14.160 17.427 1.00 87.38 88 THR A C 1
ATOM 655 O O . THR A 1 88 ? -9.617 14.890 16.483 1.00 87.38 88 THR A O 1
ATOM 658 N N . GLU A 1 89 ? -8.961 13.478 18.087 1.00 86.88 89 GLU A N 1
ATOM 659 C CA . GLU A 1 89 ? -7.529 13.564 17.816 1.00 86.88 89 GLU A CA 1
ATOM 660 C C . GLU A 1 89 ? -7.181 13.111 16.394 1.00 86.88 89 GLU A C 1
ATOM 662 O O . GLU A 1 89 ? -6.275 13.671 15.785 1.00 86.88 89 GLU A O 1
ATOM 667 N N . TRP A 1 90 ? -7.906 12.135 15.834 1.00 87.69 90 TRP A N 1
ATOM 668 C CA . TRP A 1 90 ? -7.697 11.696 14.450 1.00 87.69 90 TRP A CA 1
ATOM 669 C C . TRP A 1 90 ? -8.199 12.740 13.456 1.00 87.69 90 TRP A C 1
ATOM 671 O O . TRP A 1 90 ? -7.590 12.926 12.411 1.00 87.69 90 TRP A O 1
ATOM 681 N N . VAL A 1 91 ? -9.269 13.458 13.795 1.00 79.94 91 VAL A N 1
ATOM 682 C CA . VAL A 1 91 ? -9.818 14.532 12.956 1.00 79.94 91 VAL A CA 1
ATOM 683 C C . VAL A 1 91 ? -8.947 15.793 13.026 1.00 79.94 91 VAL A C 1
ATOM 685 O O . VAL A 1 91 ? -8.714 16.448 12.012 1.00 79.94 91 VAL A O 1
ATOM 688 N N . GLU A 1 92 ? -8.451 16.142 14.214 1.00 70.06 92 GLU A N 1
ATOM 689 C CA . GLU A 1 92 ? -7.703 17.379 14.469 1.00 70.06 92 GLU A CA 1
ATOM 690 C C . GLU A 1 92 ? -6.220 17.286 14.094 1.00 70.06 92 GLU A C 1
ATOM 692 O O . GLU A 1 92 ? -5.675 18.234 13.519 1.00 70.06 92 GLU A O 1
ATOM 697 N N . ALA A 1 93 ? -5.559 16.157 14.382 1.00 64.69 93 ALA A N 1
ATOM 698 C CA . ALA A 1 93 ? -4.151 15.950 14.030 1.00 64.69 93 ALA A CA 1
ATOM 699 C C . ALA A 1 93 ? -3.941 15.829 12.513 1.00 64.69 93 ALA A C 1
ATOM 701 O O . ALA A 1 93 ? -2.822 15.982 12.020 1.00 64.69 93 ALA A O 1
ATOM 702 N N . GLU A 1 94 ? -5.014 15.574 11.768 1.00 62.34 94 GLU A N 1
ATOM 703 C CA . GLU A 1 94 ? -4.977 15.251 10.352 1.00 62.34 94 GLU A CA 1
ATOM 704 C C . GLU A 1 94 ? -5.904 16.167 9.560 1.00 62.34 94 GLU A C 1
ATOM 706 O O . GLU A 1 94 ? -6.766 15.697 8.817 1.00 62.34 94 GLU A O 1
ATOM 711 N N . GLN A 1 95 ? -5.706 17.490 9.680 1.00 55.16 95 GLN A N 1
ATOM 712 C CA . GLN A 1 95 ? -6.305 18.429 8.727 1.00 55.16 95 GLN A CA 1
ATOM 713 C C . GLN A 1 95 ? -6.112 17.858 7.317 1.00 55.16 95 GLN A C 1
ATOM 715 O O . GLN A 1 95 ? -4.956 17.684 6.909 1.00 55.16 95 GLN A O 1
ATOM 720 N N . PRO A 1 96 ? -7.194 17.509 6.593 1.00 48.19 96 PRO A N 1
ATOM 721 C CA . PRO A 1 96 ? -7.066 16.750 5.368 1.00 48.19 96 PRO A CA 1
ATOM 722 C C . PRO A 1 96 ? -6.319 17.619 4.372 1.00 48.19 96 PRO A C 1
ATOM 724 O O . PRO A 1 96 ? -6.866 18.569 3.808 1.00 48.19 96 PRO A O 1
ATOM 727 N N . GLN A 1 97 ? -5.041 17.307 4.160 1.00 53.16 97 GLN A N 1
ATOM 728 C CA . GLN A 1 97 ? -4.361 17.832 2.999 1.00 53.16 97 GLN A CA 1
ATOM 729 C C . GLN A 1 97 ? -5.121 17.263 1.802 1.00 53.16 97 GLN A C 1
ATOM 731 O O . GLN A 1 97 ? -5.361 16.049 1.762 1.00 53.16 97 GLN A O 1
ATOM 736 N N . PRO A 1 98 ? -5.557 18.109 0.854 1.00 56.31 98 PRO A N 1
ATOM 737 C CA . PRO A 1 98 ? -6.223 17.615 -0.337 1.00 56.31 98 PRO A CA 1
ATOM 738 C C . PRO A 1 98 ? -5.349 16.525 -0.965 1.00 56.31 98 PRO A C 1
ATOM 740 O O . PRO A 1 98 ? -4.120 16.638 -0.878 1.00 56.31 98 PRO A O 1
ATOM 743 N N . PRO A 1 99 ? -5.946 15.483 -1.580 1.00 62.25 99 PRO A N 1
ATOM 744 C CA . PRO A 1 99 ? -5.196 14.398 -2.194 1.00 62.25 99 PRO A CA 1
ATOM 745 C C . PRO A 1 99 ? -4.080 14.984 -3.049 1.00 62.25 99 PRO A C 1
ATOM 747 O O . PRO A 1 99 ? -4.334 15.642 -4.062 1.00 62.25 99 PRO A O 1
ATOM 750 N N . ARG A 1 100 ? -2.840 14.832 -2.579 1.00 74.75 100 ARG A N 1
ATOM 751 C CA . ARG A 1 100 ? -1.711 15.489 -3.219 1.00 74.75 100 ARG A CA 1
ATOM 752 C C . ARG A 1 100 ? -1.568 14.885 -4.606 1.00 74.75 100 ARG A C 1
ATOM 754 O O . ARG A 1 100 ? -1.378 13.676 -4.740 1.00 74.75 100 ARG A O 1
ATOM 761 N N . GLN A 1 101 ? -1.666 15.724 -5.630 1.00 81.56 101 GLN A N 1
ATOM 762 C CA . GLN A 1 101 ? -1.372 15.287 -6.985 1.00 81.56 101 GLN A CA 1
ATOM 763 C C . GLN A 1 101 ? 0.095 14.863 -7.055 1.00 81.56 101 GLN A C 1
ATOM 765 O O . GLN A 1 101 ? 0.974 15.521 -6.487 1.00 81.56 101 GLN A O 1
ATOM 770 N N . LEU A 1 102 ? 0.344 13.739 -7.724 1.00 86.25 102 LEU A N 1
ATOM 771 C CA . LEU A 1 102 ? 1.704 13.304 -8.001 1.00 86.25 102 LEU A CA 1
ATOM 772 C C . LEU A 1 102 ? 2.395 14.370 -8.849 1.00 86.25 102 LEU A C 1
ATOM 774 O O . LEU A 1 102 ? 1.790 14.933 -9.763 1.00 86.25 102 LEU A O 1
ATOM 778 N N . THR A 1 103 ? 3.663 14.631 -8.557 1.00 92.56 103 THR A N 1
ATOM 779 C CA . THR A 1 103 ? 4.500 15.397 -9.481 1.00 92.56 103 THR A CA 1
ATOM 780 C C . THR A 1 103 ? 4.699 14.597 -10.770 1.00 92.56 103 THR A C 1
ATOM 782 O O . THR A 1 103 ? 4.500 13.381 -10.796 1.00 92.56 103 THR A O 1
ATOM 785 N N . GLU A 1 104 ? 5.135 15.254 -11.844 1.00 95.44 104 GLU A N 1
ATOM 786 C CA . GLU A 1 104 ? 5.467 14.562 -13.098 1.00 95.44 104 GLU A CA 1
ATOM 787 C C . GLU A 1 104 ? 6.501 13.446 -12.874 1.00 95.44 104 GLU A C 1
ATOM 789 O O . GLU A 1 104 ? 6.331 12.335 -13.375 1.00 95.44 104 GLU A O 1
ATOM 794 N N . ALA A 1 105 ? 7.515 13.704 -12.040 1.00 96.06 105 ALA A N 1
ATOM 795 C CA . ALA A 1 105 ? 8.535 12.720 -11.688 1.00 96.06 105 ALA A CA 1
ATOM 796 C C . ALA A 1 105 ? 7.953 11.516 -10.928 1.00 96.06 105 ALA A C 1
ATOM 798 O O . ALA A 1 105 ? 8.303 10.375 -11.221 1.00 96.06 105 ALA A O 1
ATOM 799 N N . GLU A 1 106 ? 7.033 11.740 -9.987 1.00 94.81 106 GLU A N 1
ATOM 800 C CA . GLU A 1 106 ? 6.372 10.657 -9.248 1.00 94.81 106 GLU A CA 1
ATOM 801 C C . GLU A 1 106 ? 5.415 9.854 -10.135 1.00 94.81 106 GLU A C 1
ATOM 803 O O . GLU A 1 106 ? 5.330 8.631 -10.015 1.00 94.81 106 GLU A O 1
ATOM 808 N N . ALA A 1 107 ? 4.711 10.521 -11.052 1.00 94.88 107 ALA A N 1
ATOM 809 C CA . ALA A 1 107 ? 3.866 9.861 -12.038 1.00 94.88 107 ALA A CA 1
ATOM 810 C C . ALA A 1 107 ? 4.702 8.981 -12.984 1.00 94.88 107 ALA A C 1
ATOM 812 O O . ALA A 1 107 ? 4.329 7.835 -13.253 1.00 94.88 107 ALA A O 1
ATOM 813 N N . GLU A 1 108 ? 5.860 9.472 -13.433 1.00 97.38 108 GLU A N 1
ATOM 814 C CA . GLU A 1 108 ? 6.803 8.692 -14.233 1.00 97.38 108 GLU A CA 1
ATOM 815 C C . GLU A 1 108 ? 7.389 7.520 -13.430 1.00 97.38 108 GLU A C 1
ATOM 817 O O . GLU A 1 108 ? 7.407 6.390 -13.924 1.00 97.38 108 GLU A O 1
ATOM 822 N N . ALA A 1 109 ? 7.806 7.747 -12.180 1.00 96.81 109 ALA A N 1
ATOM 823 C CA . ALA A 1 109 ? 8.297 6.694 -11.293 1.00 96.81 109 ALA A CA 1
ATOM 824 C C . ALA A 1 109 ? 7.257 5.578 -11.123 1.00 96.81 109 ALA A C 1
ATOM 826 O O . ALA A 1 109 ? 7.580 4.399 -11.271 1.00 96.81 109 ALA A O 1
ATOM 827 N N . LYS A 1 110 ? 5.988 5.944 -10.903 1.00 95.31 110 LYS A N 1
ATOM 828 C CA . LYS A 1 110 ? 4.861 5.007 -10.818 1.00 95.31 110 LYS A CA 1
ATOM 829 C C . LYS A 1 110 ? 4.675 4.217 -12.115 1.00 95.31 110 LYS A C 1
ATOM 831 O O . LYS A 1 110 ? 4.525 2.997 -12.060 1.00 95.31 110 LYS A O 1
ATOM 836 N N . ALA A 1 111 ? 4.714 4.871 -13.276 1.00 96.81 111 ALA A N 1
ATOM 837 C CA . ALA A 1 111 ? 4.579 4.197 -14.569 1.00 96.81 111 ALA A CA 1
ATOM 838 C C . ALA A 1 111 ? 5.717 3.193 -14.817 1.00 96.81 111 ALA A C 1
ATOM 840 O O . ALA A 1 111 ? 5.472 2.060 -15.237 1.00 96.81 111 ALA A O 1
ATOM 841 N N . ARG A 1 112 ? 6.956 3.579 -14.497 1.00 97.69 112 ARG A N 1
ATOM 842 C CA . ARG A 1 112 ? 8.134 2.705 -14.590 1.00 97.69 112 ARG A CA 1
ATOM 843 C C . ARG A 1 112 ? 8.063 1.535 -13.622 1.00 97.69 112 ARG A C 1
ATOM 845 O O . ARG A 1 112 ? 8.381 0.413 -14.009 1.00 97.69 112 ARG A O 1
ATOM 852 N N . PHE A 1 113 ? 7.598 1.770 -12.396 1.00 96.81 113 PHE A N 1
ATOM 853 C CA . PHE A 1 113 ? 7.399 0.701 -11.427 1.00 96.81 113 PHE A CA 1
ATOM 854 C C . PHE A 1 113 ? 6.377 -0.318 -11.944 1.00 96.81 113 PHE A C 1
ATOM 856 O O . PHE A 1 113 ? 6.677 -1.505 -11.996 1.00 96.81 113 PHE A O 1
ATOM 863 N N . GLN A 1 114 ? 5.220 0.131 -12.436 1.00 96.50 114 GLN A N 1
ATOM 864 C CA . GLN A 1 114 ? 4.207 -0.759 -13.017 1.00 96.50 114 GLN A CA 1
ATOM 865 C C . GLN A 1 114 ? 4.728 -1.532 -14.237 1.00 96.50 114 GLN A C 1
ATOM 867 O O . GLN A 1 114 ? 4.478 -2.731 -14.360 1.00 96.50 114 GLN A O 1
ATOM 872 N N . LEU A 1 115 ? 5.512 -0.886 -15.107 1.00 97.62 115 LEU A N 1
ATOM 873 C CA . LEU A 1 115 ? 6.177 -1.568 -16.216 1.00 97.62 115 LEU A CA 1
ATOM 874 C C . LEU A 1 115 ? 7.131 -2.663 -15.716 1.00 97.62 115 LEU A C 1
ATOM 876 O O . LEU A 1 115 ? 7.140 -3.761 -16.273 1.00 97.62 115 LEU A O 1
ATOM 880 N N . ALA A 1 116 ? 7.894 -2.401 -14.654 1.00 96.88 116 ALA A N 1
ATOM 881 C CA . ALA A 1 116 ? 8.772 -3.400 -14.058 1.00 96.88 116 ALA A CA 1
ATOM 882 C C . ALA A 1 116 ? 8.000 -4.624 -13.540 1.00 96.88 116 ALA A C 1
ATOM 884 O O . ALA A 1 116 ? 8.438 -5.748 -13.782 1.00 96.88 116 ALA A O 1
ATOM 885 N N . LEU A 1 117 ? 6.835 -4.435 -12.906 1.00 95.31 117 LEU A N 1
ATOM 886 C CA . LEU A 1 117 ? 5.988 -5.547 -12.447 1.00 95.31 117 LEU A CA 1
ATOM 887 C C . LEU A 1 117 ? 5.547 -6.437 -13.623 1.00 95.31 117 LEU A C 1
ATOM 889 O O . LEU A 1 117 ? 5.724 -7.655 -13.583 1.00 95.31 117 LEU A O 1
ATOM 893 N N . VAL A 1 118 ? 5.092 -5.831 -14.725 1.00 96.00 118 VAL A N 1
ATOM 894 C CA . VAL A 1 118 ? 4.709 -6.560 -15.951 1.00 96.00 118 VAL A CA 1
ATOM 895 C C . VAL A 1 118 ? 5.902 -7.291 -16.579 1.00 96.00 118 VAL A C 1
ATOM 897 O O . VAL A 1 118 ? 5.766 -8.399 -17.103 1.00 96.00 118 VAL A O 1
ATOM 900 N N . LEU A 1 119 ? 7.095 -6.694 -16.552 1.00 96.81 119 LEU A N 1
ATOM 901 C CA . LEU A 1 119 ? 8.315 -7.340 -17.041 1.00 96.81 119 LEU A CA 1
ATOM 902 C C . LEU A 1 119 ? 8.694 -8.551 -16.172 1.00 96.81 119 LEU A C 1
ATOM 904 O O . LEU A 1 119 ? 9.071 -9.591 -16.718 1.00 96.81 119 LEU A O 1
ATOM 908 N N . LEU A 1 120 ? 8.534 -8.465 -14.847 1.00 94.12 120 LEU A N 1
ATOM 909 C CA . LEU A 1 120 ? 8.769 -9.588 -13.932 1.00 94.12 120 LEU A CA 1
ATOM 910 C C . LEU A 1 120 ? 7.827 -10.762 -14.208 1.00 94.12 120 LEU A C 1
ATOM 912 O O . LEU A 1 120 ? 8.292 -11.901 -14.277 1.00 94.12 120 LEU A O 1
ATOM 916 N N . GLU A 1 121 ? 6.541 -10.502 -14.451 1.00 92.44 121 GLU A N 1
ATOM 917 C CA . GLU A 1 121 ? 5.570 -11.536 -14.849 1.00 92.44 121 GLU A CA 1
ATOM 918 C C . GLU A 1 121 ? 5.968 -12.255 -16.142 1.00 92.44 121 GLU A C 1
ATOM 920 O O . GLU A 1 121 ? 5.729 -13.450 -16.303 1.00 92.44 121 GLU A O 1
ATOM 925 N N . ARG A 1 122 ? 6.630 -11.541 -17.057 1.00 95.88 122 ARG A N 1
ATOM 926 C CA . ARG A 1 122 ? 7.136 -12.077 -18.329 1.00 95.88 122 ARG A CA 1
ATOM 927 C C . ARG A 1 122 ? 8.544 -12.670 -18.222 1.00 95.88 122 ARG A C 1
ATOM 929 O O . ARG A 1 122 ? 9.185 -12.887 -19.249 1.00 95.88 122 ARG A O 1
ATOM 936 N N . ALA A 1 123 ? 9.042 -12.894 -17.005 1.00 95.69 123 ALA A N 1
ATOM 937 C CA . ALA A 1 123 ? 10.390 -13.389 -16.712 1.00 95.69 123 ALA A CA 1
ATOM 938 C C . ALA A 1 123 ? 11.540 -12.516 -17.268 1.00 95.69 123 ALA A C 1
ATOM 940 O O . ALA A 1 123 ? 12.685 -12.961 -17.357 1.00 95.69 123 ALA A O 1
ATOM 941 N N . LYS A 1 124 ? 11.269 -11.246 -17.583 1.00 97.38 124 LYS A N 1
ATOM 942 C CA . LYS A 1 124 ? 12.224 -10.265 -18.122 1.00 97.38 124 LYS A CA 1
ATOM 943 C C . LYS A 1 124 ? 12.923 -9.495 -16.999 1.00 97.38 124 LYS A C 1
ATOM 945 O O . LYS A 1 124 ? 12.767 -8.286 -16.842 1.00 97.38 124 LYS A O 1
ATOM 950 N N . ARG A 1 125 ? 13.685 -10.222 -16.178 1.00 95.56 125 ARG A N 1
ATOM 951 C CA . ARG A 1 125 ? 14.256 -9.708 -14.916 1.00 95.56 125 ARG A CA 1
ATOM 952 C C . ARG A 1 125 ? 15.205 -8.521 -15.096 1.00 95.56 125 ARG A C 1
ATOM 954 O O . ARG A 1 125 ? 15.078 -7.542 -14.370 1.00 95.56 125 ARG A O 1
ATOM 961 N N . GLU A 1 126 ? 16.116 -8.583 -16.065 1.00 97.81 126 GLU A N 1
ATOM 962 C CA . GLU A 1 126 ? 17.082 -7.498 -16.316 1.00 97.81 126 GLU A CA 1
ATOM 963 C C . GLU A 1 126 ? 16.391 -6.199 -16.745 1.00 97.81 126 GLU A C 1
ATOM 965 O O . GLU A 1 126 ? 16.726 -5.110 -16.280 1.00 97.81 126 GLU A O 1
ATOM 970 N N . GLU A 1 127 ? 15.372 -6.318 -17.596 1.00 98.38 127 GLU A N 1
ATOM 971 C CA . GLU A 1 127 ? 14.582 -5.185 -18.079 1.00 98.38 127 GLU A CA 1
ATOM 972 C C . GLU A 1 127 ? 13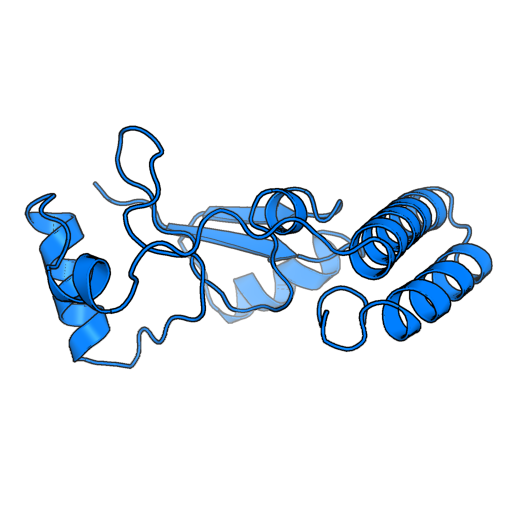.749 -4.582 -16.942 1.00 98.38 127 GLU A C 1
ATOM 974 O O . GLU A 1 127 ? 13.715 -3.362 -16.783 1.00 98.38 127 GLU A O 1
ATOM 979 N N . ALA A 1 128 ? 13.137 -5.424 -16.101 1.00 96.88 128 ALA A N 1
ATOM 980 C CA . ALA A 1 128 ? 12.422 -4.967 -14.914 1.00 96.88 128 ALA A CA 1
ATOM 981 C C . ALA A 1 128 ? 13.345 -4.207 -13.953 1.00 96.88 128 ALA A C 1
ATOM 983 O O . ALA A 1 128 ? 13.015 -3.109 -13.508 1.00 96.88 128 ALA A O 1
ATOM 984 N N . LEU A 1 129 ? 14.531 -4.757 -13.676 1.00 96.44 129 LEU A N 1
ATOM 985 C CA . LEU A 1 129 ? 15.520 -4.129 -12.805 1.00 96.44 129 LEU A CA 1
ATOM 986 C C . LEU A 1 129 ? 15.991 -2.777 -13.360 1.00 96.44 129 LEU A C 1
ATOM 988 O O . LEU A 1 129 ? 16.204 -1.835 -12.594 1.00 96.44 129 LEU A O 1
ATOM 992 N N . ALA A 1 130 ? 16.145 -2.660 -14.680 1.00 98.06 130 ALA A N 1
ATOM 993 C CA . ALA A 1 130 ? 16.484 -1.395 -15.322 1.00 98.06 130 ALA A CA 1
ATOM 994 C C . ALA A 1 130 ? 15.394 -0.329 -15.114 1.00 98.06 130 ALA A C 1
ATOM 996 O O . ALA A 1 130 ? 15.725 0.833 -14.870 1.00 98.06 130 ALA A O 1
ATOM 997 N N . GLU A 1 131 ? 14.114 -0.704 -15.167 1.00 98.12 131 GLU A N 1
ATOM 998 C CA . GLU A 1 131 ? 13.004 0.220 -14.907 1.00 98.12 131 GLU A CA 1
ATOM 999 C C . GLU A 1 131 ? 12.873 0.589 -13.423 1.00 98.12 131 GLU A C 1
ATOM 1001 O O . GLU A 1 131 ? 12.701 1.771 -13.117 1.00 98.12 131 GLU A O 1
ATOM 1006 N N . LEU A 1 132 ? 13.064 -0.359 -12.496 1.00 96.69 132 LEU A N 1
ATOM 1007 C CA . LEU A 1 132 ? 13.090 -0.073 -11.052 1.00 96.69 132 LEU A CA 1
ATOM 1008 C C . LEU A 1 132 ? 14.194 0.926 -10.690 1.00 96.69 132 LEU A C 1
ATOM 1010 O O . LEU A 1 132 ? 13.941 1.898 -9.982 1.00 96.69 132 LEU A O 1
ATOM 1014 N N . LYS A 1 133 ? 15.406 0.754 -11.236 1.00 97.38 133 LYS A N 1
ATOM 1015 C CA . LYS A 1 133 ? 16.524 1.688 -11.012 1.00 97.38 133 LYS A CA 1
ATOM 1016 C C . LYS A 1 133 ? 16.176 3.116 -11.433 1.00 97.38 133 LYS A C 1
ATOM 1018 O O . LYS A 1 133 ? 16.506 4.057 -10.719 1.00 97.38 133 LYS A O 1
ATOM 1023 N N . LYS A 1 134 ? 15.496 3.285 -12.570 1.00 98.12 134 LYS A N 1
ATOM 1024 C CA . LYS A 1 134 ? 15.037 4.603 -13.038 1.00 98.12 134 LYS A CA 1
ATOM 1025 C C . LYS A 1 134 ? 13.942 5.163 -12.129 1.00 98.12 134 LYS A C 1
ATOM 1027 O O . LYS A 1 134 ? 13.992 6.337 -11.777 1.00 98.12 134 LYS A O 1
ATOM 1032 N N . ALA A 1 135 ? 12.988 4.328 -11.722 1.00 97.31 135 ALA A N 1
ATOM 1033 C CA . ALA A 1 135 ? 11.901 4.723 -10.833 1.00 97.31 135 ALA A CA 1
ATOM 1034 C C . ALA A 1 135 ? 12.412 5.199 -9.458 1.00 97.31 135 ALA A C 1
ATOM 1036 O O . ALA A 1 135 ? 11.981 6.247 -8.986 1.00 97.31 135 ALA A O 1
ATOM 1037 N N . VAL A 1 136 ? 13.394 4.510 -8.864 1.00 97.00 136 VAL A N 1
ATOM 1038 C CA . VAL A 1 136 ? 14.029 4.918 -7.594 1.00 97.00 136 VAL A CA 1
ATOM 1039 C C . VAL A 1 136 ? 14.749 6.264 -7.711 1.00 97.00 136 VAL A C 1
ATOM 1041 O O . VAL A 1 136 ? 14.760 7.035 -6.758 1.00 97.00 136 VAL A O 1
ATOM 1044 N N . VAL A 1 137 ? 15.352 6.583 -8.860 1.00 97.25 137 VAL A N 1
ATOM 1045 C CA . VAL A 1 137 ? 15.989 7.898 -9.062 1.00 97.25 137 VAL A CA 1
ATOM 1046 C C . VAL A 1 137 ? 14.944 9.016 -9.101 1.00 97.25 137 VAL A C 1
ATOM 1048 O O . VAL A 1 137 ? 15.170 10.080 -8.528 1.00 97.25 137 VAL A O 1
ATOM 1051 N N . LEU A 1 138 ? 13.802 8.769 -9.747 1.00 97.25 138 LEU A N 1
ATOM 1052 C CA . LEU A 1 138 ? 12.713 9.739 -9.889 1.00 97.25 138 LEU A CA 1
ATOM 1053 C C . LEU A 1 138 ? 11.928 9.953 -8.585 1.00 97.25 138 LEU A C 1
ATOM 1055 O O . LEU A 1 138 ? 11.525 11.077 -8.297 1.00 97.25 138 LEU A O 1
ATOM 1059 N N . ASP A 1 139 ? 11.740 8.900 -7.786 1.00 96.00 139 ASP A N 1
ATOM 1060 C CA . ASP A 1 139 ? 11.045 8.953 -6.495 1.00 96.00 139 ASP A CA 1
ATOM 1061 C C . ASP A 1 139 ? 11.840 8.215 -5.408 1.00 96.00 139 ASP A C 1
ATOM 1063 O O . ASP A 1 139 ? 11.465 7.151 -4.913 1.00 96.00 139 ASP A O 1
ATOM 1067 N N . SER A 1 140 ? 12.975 8.797 -5.018 1.00 94.75 140 SER A N 1
ATOM 1068 C CA . SER A 1 140 ? 13.916 8.188 -4.060 1.00 94.75 140 SER A CA 1
ATOM 1069 C C . SER A 1 140 ? 13.344 7.979 -2.657 1.00 94.75 140 SER A C 1
ATOM 1071 O O . SER A 1 140 ? 13.856 7.163 -1.883 1.00 94.75 140 SER A O 1
ATOM 1073 N N . GLN A 1 141 ? 12.262 8.686 -2.328 1.00 92.88 141 GLN A N 1
ATOM 1074 C CA . GLN A 1 141 ? 11.545 8.550 -1.064 1.00 92.88 141 GLN A CA 1
ATOM 1075 C C . GLN A 1 141 ? 10.448 7.482 -1.111 1.00 92.88 141 GLN A C 1
ATOM 1077 O O . GLN A 1 141 ? 9.798 7.247 -0.094 1.00 92.88 141 GLN A O 1
ATOM 1082 N N . ASN A 1 142 ? 10.244 6.824 -2.254 1.00 93.50 142 ASN A N 1
ATOM 1083 C CA . ASN A 1 142 ? 9.358 5.680 -2.361 1.00 93.50 142 ASN A CA 1
ATOM 1084 C C . ASN A 1 142 ? 10.114 4.383 -2.063 1.00 93.50 142 ASN A C 1
ATOM 1086 O O . ASN A 1 142 ? 10.869 3.841 -2.870 1.00 93.50 142 ASN A O 1
ATOM 1090 N N . TRP A 1 143 ? 9.906 3.893 -0.851 1.00 92.69 143 TRP A N 1
ATOM 1091 C CA . TRP A 1 143 ? 10.495 2.678 -0.311 1.00 92.69 143 TRP A CA 1
ATOM 1092 C C . TRP A 1 143 ? 9.840 1.404 -0.847 1.00 92.69 143 TRP A C 1
ATOM 1094 O O . TRP A 1 143 ? 10.378 0.331 -0.610 1.00 92.69 143 TRP A O 1
ATOM 1104 N N . LEU A 1 144 ? 8.732 1.507 -1.590 1.00 92.56 144 LEU A N 1
ATOM 1105 C CA . LEU A 1 144 ? 8.083 0.356 -2.229 1.00 92.56 144 LEU A CA 1
ATOM 1106 C C . LEU A 1 144 ? 8.774 -0.083 -3.531 1.00 92.56 144 LEU A C 1
ATOM 1108 O O . LEU A 1 144 ? 8.488 -1.162 -4.034 1.00 92.56 144 LEU A O 1
ATOM 1112 N N . ILE A 1 145 ? 9.676 0.737 -4.083 1.00 91.19 145 ILE A N 1
ATOM 1113 C CA . ILE A 1 145 ? 10.380 0.475 -5.356 1.00 91.19 145 ILE A CA 1
ATOM 1114 C C . ILE A 1 145 ? 11.755 -0.198 -5.118 1.00 91.19 145 ILE A C 1
ATOM 1116 O O . ILE A 1 145 ? 12.601 -0.227 -6.010 1.00 91.19 145 ILE A O 1
ATOM 1120 N N . ARG A 1 146 ? 12.036 -0.682 -3.903 1.00 72.69 146 ARG A N 1
ATOM 1121 C CA . ARG A 1 146 ? 13.379 -1.114 -3.477 1.00 72.69 146 ARG A CA 1
ATOM 1122 C C . ARG A 1 146 ? 13.546 -2.623 -3.411 1.00 72.69 146 ARG A C 1
ATOM 1124 O O . ARG A 1 146 ? 12.578 -3.302 -3.017 1.00 72.69 146 ARG A O 1
#

Foldseek 3Di:
DDADEAEAAALVDVVVVVVVCVVVVPPGHYHYDNQCPVCVVLVNQDDDWDQDADPVRDGLARIGDDDCVDPVSVVQVVCCVVPVDRDVCRVVVCPDDDPDDDDPLQVQLSVLQNVLSVCVVVVNNVSSVVSLVSSCVSPVSRPSSD

Radius of gyration: 17.42 Å; chains: 1; bounding box: 36×37×43 Å

pLDDT: mean 90.9, std 9.01, range [48.19, 98.38]

Secondary structure (DSSP, 8-state):
----EEEE--TT-HHHHHHHHHHTT--SEEEE-TT-HHHHHTT--SSS-B--B-TTS-BSS-SB---TT-HHHHHHHHHHHHH-PPPHHHHHTT-----PPPPHHHHHHHHHHHHHHHHHHTT-HHHHHHHHHHHHHHTTT-GGG-

Sequence (146 aa):
MAEVVAIAQDVQGAEVAIPWMEKAKATYRCLLDRHNAVANACNLKYVPVAIIVDESGLLVRAVGGVNIGDGEFRAQLSSWVQTGDVPTEWVEAEQPQPPRQLTEAEAEAKARFQLALVLLERAKREEALAELKKAVVLDSQNWLIR

=== Feature glossary ===
Feature key, reading from the visual/contextual features back to the raw sequence:

Rendered structure images. Structure images are PyMOL renders from six orthogonal camera directions. Cartoon representation draws helices as coils and strands as arrows; sticks shows the backbone as bonds; surface shows the solvent-excluded envelope. Rainbow coloring maps sequence position to hue (blue→red, N→C); chain coloring assigns a distinct color per polypeptide.

Contact-map, Ramachandran, and PAE plots. Three diagnostic plots accompany the record. The Cα contact map visualizes the tertiary structure as a 2D adjacency matrix (8 Å cutoff, sequence-local contacts suppressed). The Ramachandran plot shows the distribution of backbone (φ, ψ) torsions, with points in the α and β basins reflecting secondary structure content. The PAE plot shows AlphaFold's inter-residue confidence as a color matrix.

InterPro / GO / CATH / organism. The annotation block draws on four external resources. InterPro: which protein families and domains the sequence belongs to. GO: standardized terms for what the protein does, what process it participates in, and where in the cell it acts. CATH: which structural fold it has in the CATH hierarchy. Organism: the species of origin.

Nearest PDB structures. Structural nearest neighbors (via Foldseek easy-search vs the PDB). Reported per hit: target PDB id, E-value, and alignment TM-score. A TM-score above ~0.5 is the conventional threshold for 'same fold'.

Predicted aligned error. Predicted aligned error is AlphaFold's pairwise confidence. Unlike pLDDT (per-residue), PAE is per-residue-pair and captures whether two parts of the structure are correctly placed relative to each other. Units are ångströms of expected positional error.

Solvent-accessible surface area. SASA measures how much of the protein is reachable by solvent. It is computed by rolling a water-sized probe over the atomic surface and summing the exposed area (Å²). Per-residue SASA distinguishes core (buried, low SASA) from surface (exposed, high SASA) residues; total SASA is a whole-molecule size measure.

B-factor. Crystallographic B-factors measure how much each atom's electron density is smeared out, in Å². They rise in mobile loops and surface residues and fall in the buried interior. In AlphaFold models this column is repurposed to hold pLDDT instead.

pLDDT. For AlphaFold models, the B-factor field carries pLDDT — the model's own estimate of local accuracy on a 0–100 scale. Regions with pLDDT<50 should be treated as essentially unmodeled; they often correspond to intrinsically disordered segments.

Backbone torsions (φ/ψ). φ (phi) and ψ (psi) are the two rotatable backbone dihedrals per residue: φ is the C(i-1)–N–Cα–C torsion, ψ is the N–Cα–C–N(i+1) torsion, both in degrees on (−180°, 180°]. α-helical residues cluster near (−60°, −45°); β-strand residues near (−120°, +130°). A Ramachandran plot is simply a scatter of (φ, ψ) for every residue.

Radius of gyration, Cα contacts, bounding box. Radius of gyration (Rg) is the root-mean-square distance of Cα atoms from their centroid — a single nu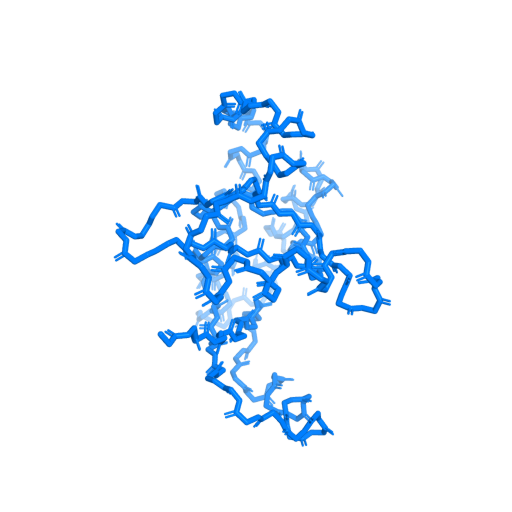mber for overall size and compactness. A globular domain of N residues has Rg ≈ 2.2·N^0.38 Å; an extended or disordered chain has a much larger Rg. The Cα contact count is the number of residue pairs whose Cα atoms are within 8 Å and are more than four positions apart in sequence — a standard proxy for tertiary packing density. The bounding box is the smallest axis-aligned box enclosing all Cα atoms.

Secondary structure (3-state, P-SEA). Three-state secondary structure (P-SEA) collapses the eight DSSP classes into helix (a), strand (b), and coil (c). P-SEA assigns these from Cα geometry alone — distances and angles — without requiring backbone oxygens, so it wor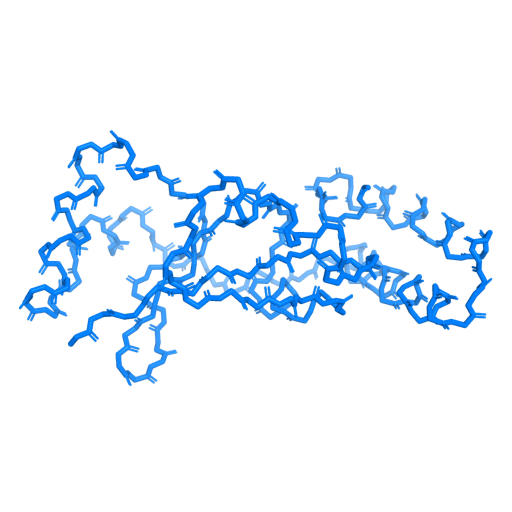ks on any Cα trace.

Secondary structure (8-state, DSSP). Secondary structure is the local, repeating backbone conformation. DSSP classifies it into eight states by reading the hydrogen-bond network: three helix types (H, G, I), two β types (E, B), two non-regular types (T, S), and unstructured coil (-).

Foldseek 3Di. The Foldseek 3Di string encodes local tertiary geometry as a 20-letter alphabet — one character per residue — derived from the relative positions of nearby Cα atoms. Unlike the amino-acid sequence, 3Di is a direct function of the 3D structure, so two proteins with the same fold have similar 3Di strings even at low sequence identity.

mmCIF coordinates. Structure coordinates are given as an mmCIF _atom_site loop: one row per atom with element, residue name, chain id, sequence number, and x/y/z position in Å. Only the four main-chain atoms per residue are included here; side chains are omitted to keep the record compact.

Sequence. This is the polypeptide sequence — one letter per residue, N-terminus first. Length ranges from a few dozen residues for small domains to over a thousand for large multi-domain proteins.